Protein AF-A0A1W4XLC3-F1 (afdb_monomer_lite)

Structure (mmCIF, N/CA/C/O backbone):
data_AF-A0A1W4XLC3-F1
#
_entry.id   AF-A0A1W4XLC3-F1
#
loop_
_atom_site.group_PDB
_atom_site.id
_atom_site.type_symbol
_atom_site.label_atom_id
_atom_site.label_alt_id
_atom_site.label_comp_id
_atom_site.label_asym_id
_atom_site.label_entity_id
_atom_site.label_seq_id
_atom_site.pdbx_PDB_ins_code
_atom_site.Cartn_x
_atom_site.Cartn_y
_atom_site.Cartn_z
_atom_site.oc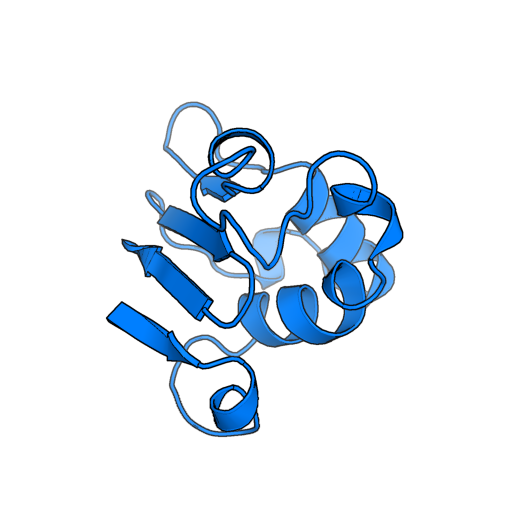cupancy
_atom_site.B_iso_or_equiv
_atom_site.auth_seq_id
_atom_site.auth_comp_id
_atom_site.auth_asym_id
_atom_site.auth_atom_id
_atom_site.pdbx_PDB_model_num
ATOM 1 N N . MET A 1 1 ? 1.051 -14.016 0.341 1.00 62.41 1 MET A N 1
ATOM 2 C CA . MET A 1 1 ? 0.376 -14.688 -0.799 1.00 62.41 1 MET A CA 1
ATOM 3 C C . MET A 1 1 ? 0.415 -13.745 -1.993 1.00 62.41 1 MET A C 1
ATOM 5 O O . MET A 1 1 ? 0.328 -12.543 -1.776 1.00 62.41 1 MET A O 1
ATOM 9 N N . VAL A 1 2 ? 0.613 -14.264 -3.207 1.00 67.19 2 VAL A N 1
ATOM 10 C CA . VAL A 1 2 ? 0.644 -13.482 -4.456 1.00 67.19 2 VAL A CA 1
ATOM 11 C C . VAL A 1 2 ? -0.678 -13.683 -5.183 1.00 67.19 2 VAL A C 1
ATOM 13 O O . VAL A 1 2 ? -1.099 -14.824 -5.369 1.00 67.19 2 VAL A O 1
ATOM 16 N N . VAL A 1 3 ? -1.324 -12.597 -5.597 1.00 59.31 3 VAL A N 1
ATOM 17 C CA . VAL A 1 3 ? -2.607 -12.627 -6.297 1.00 59.31 3 VAL A CA 1
ATOM 18 C C . VAL A 1 3 ? -2.528 -11.753 -7.544 1.00 59.31 3 VAL A C 1
ATOM 20 O O . VAL A 1 3 ? -2.123 -10.593 -7.501 1.00 59.31 3 VAL A O 1
ATOM 23 N N . ARG A 1 4 ? -2.920 -12.314 -8.690 1.00 64.38 4 ARG A N 1
ATOM 24 C CA . ARG A 1 4 ? -3.061 -11.542 -9.929 1.00 64.38 4 ARG A CA 1
ATOM 25 C C . ARG A 1 4 ? -4.315 -10.685 -9.859 1.00 64.38 4 ARG A C 1
ATOM 27 O O . ARG A 1 4 ? -5.370 -11.184 -9.474 1.00 64.38 4 ARG A O 1
ATOM 34 N N . TRP A 1 5 ? -4.232 -9.450 -10.349 1.00 61.44 5 TRP A N 1
ATOM 35 C CA . TRP A 1 5 ? -5.374 -8.528 -10.400 1.00 61.44 5 TRP A CA 1
ATOM 36 C C . TRP A 1 5 ? -6.619 -9.125 -11.065 1.00 61.44 5 TRP A C 1
ATOM 38 O O . TRP A 1 5 ? -7.730 -8.916 -10.594 1.00 61.44 5 TRP A O 1
ATOM 48 N N . SER A 1 6 ? -6.433 -9.934 -12.110 1.00 53.09 6 SER A N 1
ATOM 49 C CA . SER A 1 6 ? -7.522 -10.597 -12.838 1.00 53.09 6 SER A CA 1
ATOM 50 C C . SER A 1 6 ? -8.273 -11.664 -12.031 1.00 53.09 6 SER A C 1
ATOM 52 O O . SER A 1 6 ? -9.304 -12.145 -12.486 1.00 53.09 6 SER A O 1
ATOM 54 N N . VAL A 1 7 ? -7.737 -12.085 -10.883 1.00 47.12 7 VAL A N 1
ATOM 55 C CA . VAL A 1 7 ? -8.278 -13.159 -10.029 1.00 47.12 7 VAL A CA 1
ATOM 56 C C . VAL A 1 7 ? -8.829 -12.592 -8.713 1.00 47.12 7 VAL A C 1
ATOM 58 O O . VAL A 1 7 ? -9.476 -13.301 -7.957 1.00 47.12 7 VAL A O 1
ATOM 61 N N . LEU A 1 8 ? -8.637 -11.293 -8.453 1.00 50.50 8 LEU A N 1
ATOM 62 C CA . LEU A 1 8 ? -9.110 -10.614 -7.238 1.00 50.50 8 LEU A CA 1
ATOM 63 C C . LEU A 1 8 ? -10.631 -10.393 -7.197 1.00 50.50 8 LEU A C 1
ATOM 65 O O . LEU A 1 8 ? -11.156 -9.890 -6.206 1.00 50.50 8 LEU A O 1
ATOM 69 N N . CYS A 1 9 ? -11.356 -10.775 -8.247 1.00 41.97 9 CYS A N 1
ATOM 70 C CA . CYS A 1 9 ? -12.806 -10.718 -8.249 1.00 41.97 9 CYS A CA 1
ATOM 71 C C . CYS A 1 9 ? -13.363 -11.997 -7.595 1.00 41.97 9 CYS A C 1
ATOM 73 O O . CYS A 1 9 ? -13.440 -13.041 -8.234 1.00 41.97 9 CYS A O 1
ATOM 75 N N . CYS A 1 10 ? -13.803 -11.878 -6.338 1.00 41.00 10 CYS A N 1
ATOM 76 C CA . CYS A 1 10 ? -14.896 -12.658 -5.731 1.00 41.00 10 CYS A CA 1
ATOM 77 C C . CYS A 1 10 ? -14.583 -13.811 -4.749 1.00 41.00 10 CYS A C 1
ATOM 79 O O . CYS A 1 10 ? -15.497 -14.211 -4.033 1.00 41.00 10 CYS A O 1
ATOM 81 N N . SER A 1 11 ? -13.358 -14.308 -4.578 1.00 41.44 11 SER A N 1
ATOM 82 C CA . SER A 1 11 ? -13.136 -15.384 -3.591 1.00 41.44 11 SER A CA 1
ATOM 83 C C . SER A 1 11 ? -11.764 -15.304 -2.942 1.00 41.44 11 SER A C 1
ATOM 85 O O . SER A 1 11 ? -10.786 -15.694 -3.565 1.00 41.44 11 SER A O 1
ATOM 87 N N . ASP A 1 12 ? -11.692 -14.739 -1.731 1.00 40.31 12 ASP A N 1
ATOM 88 C CA . ASP A 1 12 ? -11.013 -15.331 -0.562 1.00 40.31 12 ASP A CA 1
ATOM 89 C C . ASP A 1 12 ? -10.700 -14.269 0.522 1.00 40.31 12 ASP A C 1
ATOM 91 O O . ASP A 1 12 ? -9.894 -13.358 0.355 1.00 40.31 12 ASP A O 1
ATOM 95 N N . LEU A 1 13 ? -11.388 -14.415 1.661 1.00 43.50 13 LEU A N 1
ATOM 96 C CA . LEU A 1 13 ? -11.074 -13.984 3.038 1.00 43.50 13 LEU A CA 1
ATOM 97 C C . LEU A 1 13 ? -10.642 -12.544 3.412 1.00 43.50 13 LEU A C 1
ATOM 99 O O . LEU A 1 13 ? -10.509 -12.293 4.608 1.00 43.50 13 LEU A O 1
ATOM 103 N N . VAL A 1 14 ? -10.500 -11.570 2.507 1.00 47.12 14 VAL A N 1
ATOM 104 C CA . VAL A 1 14 ? -10.018 -10.209 2.872 1.00 47.12 14 VAL A CA 1
ATOM 105 C C . VAL A 1 14 ? -10.934 -9.088 2.345 1.00 47.12 14 VAL A C 1
ATOM 107 O O . VAL A 1 14 ? -10.505 -8.111 1.730 1.00 47.12 14 VAL A O 1
ATOM 110 N N . ASN A 1 15 ? -12.237 -9.255 2.571 1.00 48.84 15 ASN A N 1
ATOM 111 C CA . ASN A 1 15 ? -13.320 -8.603 1.824 1.00 48.84 15 ASN A CA 1
ATOM 112 C C . ASN A 1 15 ? -13.432 -7.063 1.891 1.00 48.84 15 ASN A C 1
ATOM 114 O O . ASN A 1 15 ? -14.224 -6.520 1.132 1.00 48.84 15 ASN A O 1
ATOM 118 N N . ASN A 1 16 ? -12.640 -6.341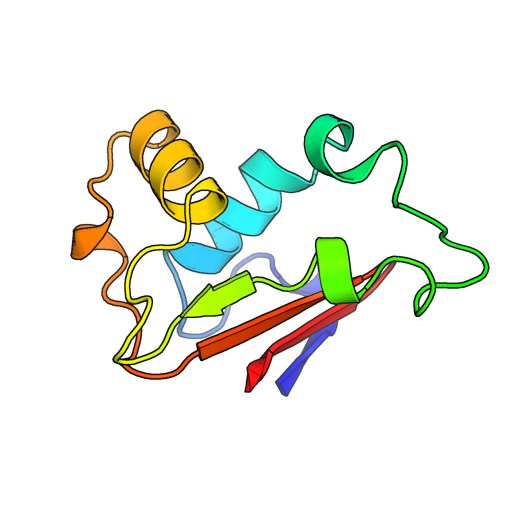 2.693 1.00 53.28 16 ASN A N 1
ATOM 119 C CA . ASN A 1 16 ? -12.689 -4.868 2.709 1.00 53.28 16 ASN A CA 1
ATOM 120 C C . ASN A 1 16 ? -11.475 -4.203 2.044 1.00 53.28 16 ASN A C 1
ATOM 122 O O . ASN A 1 16 ? -11.645 -3.247 1.293 1.00 53.28 16 ASN A O 1
ATOM 126 N N . ILE A 1 17 ? -10.251 -4.712 2.235 1.00 59.28 17 ILE A N 1
ATOM 127 C CA . ILE A 1 17 ? -9.066 -4.023 1.701 1.00 59.28 17 ILE A CA 1
ATOM 128 C C . ILE A 1 17 ? -8.901 -4.200 0.191 1.00 59.28 17 ILE A C 1
ATOM 130 O O . ILE A 1 17 ? -8.470 -3.271 -0.477 1.00 59.28 17 ILE A O 1
ATOM 134 N N . PHE A 1 18 ? -9.265 -5.354 -0.379 1.00 57.00 18 PHE A N 1
ATOM 135 C CA . PHE A 1 18 ? -9.072 -5.586 -1.816 1.00 57.00 18 PHE A CA 1
ATOM 136 C C . PHE A 1 18 ? -10.136 -4.919 -2.680 1.00 57.00 18 PHE A C 1
ATOM 138 O O . PHE A 1 18 ? -9.807 -4.482 -3.776 1.00 57.00 18 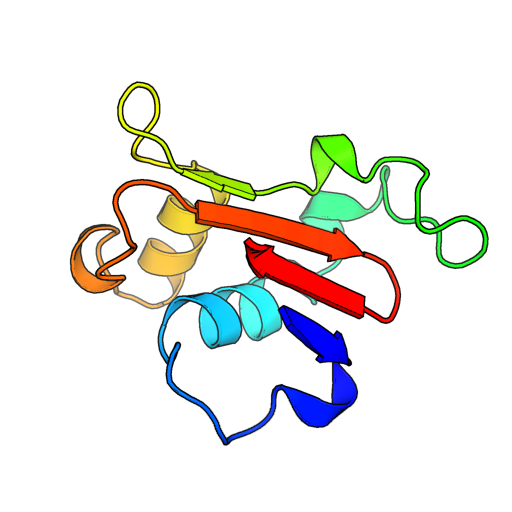PHE A O 1
ATOM 145 N N . VAL A 1 19 ? -11.367 -4.764 -2.182 1.00 52.78 19 VAL A N 1
ATOM 146 C CA . VAL A 1 19 ? -12.396 -3.938 -2.841 1.00 52.78 19 VAL A CA 1
ATOM 147 C C . VAL A 1 19 ? -11.933 -2.484 -2.880 1.00 52.78 19 VAL A C 1
ATOM 149 O O . VAL A 1 19 ? -11.957 -1.851 -3.932 1.00 52.78 19 VAL A O 1
ATOM 152 N N . ILE A 1 20 ? -11.390 -1.998 -1.761 1.00 58.25 20 ILE A N 1
ATOM 153 C CA . ILE A 1 20 ? -10.783 -0.672 -1.657 1.00 58.25 20 ILE A CA 1
ATOM 154 C C . ILE A 1 20 ? -9.582 -0.528 -2.602 1.00 58.25 20 ILE A C 1
ATOM 156 O O . ILE A 1 20 ? -9.481 0.456 -3.329 1.00 58.25 20 ILE A O 1
ATOM 160 N N . LEU A 1 21 ? -8.683 -1.513 -2.648 1.00 63.25 21 LEU A N 1
ATOM 161 C CA . LEU A 1 21 ? -7.519 -1.484 -3.536 1.00 63.25 21 LEU A CA 1
ATOM 162 C C . LEU A 1 21 ? -7.921 -1.533 -5.013 1.00 63.25 21 LEU A C 1
ATOM 164 O O . LEU A 1 21 ? -7.334 -0.837 -5.837 1.00 63.25 21 LEU A O 1
ATOM 168 N N . PHE A 1 22 ? -8.934 -2.322 -5.361 1.00 59.72 22 PHE A N 1
ATOM 169 C CA . PHE A 1 22 ? -9.370 -2.484 -6.741 1.00 59.72 22 PHE A CA 1
ATOM 170 C C . PHE A 1 22 ? -10.178 -1.280 -7.234 1.00 59.72 22 PHE A C 1
ATOM 172 O O . PHE A 1 22 ? -9.868 -0.741 -8.285 1.00 59.72 22 PHE A O 1
ATOM 179 N N . GLU A 1 23 ? -11.162 -0.778 -6.491 1.00 52.28 23 GLU A N 1
ATOM 180 C CA . GLU A 1 23 ? -11.958 0.360 -6.975 1.00 52.28 23 GLU A CA 1
ATOM 181 C C . GLU A 1 23 ? -11.231 1.702 -6.834 1.00 52.28 23 GLU A C 1
ATOM 183 O O . GLU A 1 23 ? -11.386 2.583 -7.680 1.00 52.28 23 GLU A O 1
ATOM 188 N N . TYR A 1 24 ? -10.396 1.867 -5.804 1.00 59.34 24 TYR A N 1
ATOM 189 C CA . TYR A 1 24 ? -9.755 3.150 -5.519 1.00 59.34 24 TYR A CA 1
ATOM 190 C C . TYR A 1 24 ? -8.383 3.307 -6.182 1.00 59.34 24 TYR A C 1
ATOM 192 O O . TYR A 1 24 ? -8.060 4.397 -6.652 1.00 59.34 24 TYR A O 1
ATOM 200 N N . PHE A 1 25 ? -7.571 2.243 -6.250 1.00 58.56 25 PHE A N 1
ATOM 201 C CA . PHE A 1 25 ? -6.204 2.329 -6.787 1.00 58.56 25 PHE A CA 1
ATOM 202 C C . PHE A 1 25 ? -6.085 1.906 -8.258 1.00 58.56 25 PHE A C 1
ATOM 204 O O . PHE A 1 25 ? -5.078 2.228 -8.886 1.00 58.56 25 PHE A O 1
ATOM 211 N N . GLN A 1 26 ? -7.107 1.273 -8.853 1.00 53.12 26 GLN A N 1
ATOM 212 C CA . GLN A 1 26 ? -7.200 1.165 -10.323 1.00 53.12 26 GLN A CA 1
ATOM 213 C C . GLN A 1 26 ? -7.493 2.529 -10.973 1.00 53.12 26 GLN A C 1
ATOM 215 O O . GLN A 1 26 ? -7.276 2.715 -12.169 1.00 53.12 26 GLN A O 1
ATOM 220 N N . GLY A 1 27 ? -7.916 3.525 -10.187 1.00 52.62 27 GLY A N 1
ATOM 221 C CA . GLY A 1 27 ? -7.773 4.928 -10.551 1.00 52.62 27 GLY A CA 1
ATOM 222 C C . GLY A 1 27 ? -6.302 5.320 -10.451 1.00 52.62 27 GLY A C 1
ATOM 223 O O . GLY A 1 27 ? -5.887 5.869 -9.438 1.00 52.62 27 GLY A O 1
ATOM 224 N N . PHE A 1 28 ? -5.519 5.021 -11.490 1.00 57.94 28 PHE A N 1
ATOM 225 C CA . PHE A 1 28 ? -4.056 5.169 -11.601 1.00 57.94 28 PHE A CA 1
ATOM 226 C C . PHE A 1 28 ? -3.436 6.497 -11.118 1.00 57.94 28 PHE A C 1
ATOM 228 O O . PHE A 1 28 ? -2.216 6.601 -11.069 1.00 57.94 28 PHE A O 1
ATOM 235 N N . THR A 1 29 ? -4.218 7.509 -10.745 1.00 62.81 29 THR A N 1
ATOM 236 C CA . THR A 1 29 ? -3.751 8.852 -10.383 1.00 62.81 29 THR A CA 1
ATOM 237 C C . THR A 1 29 ? -2.839 8.872 -9.156 1.00 62.81 29 THR A C 1
ATOM 239 O O . THR A 1 29 ? -1.868 9.628 -9.142 1.00 62.81 29 THR A O 1
ATOM 242 N N . LEU A 1 30 ? -3.077 8.027 -8.141 1.00 70.25 30 LEU A N 1
ATOM 243 C CA . LEU A 1 30 ? -2.222 8.000 -6.943 1.00 70.25 30 LEU A CA 1
ATOM 244 C C . LEU A 1 30 ? -0.811 7.486 -7.263 1.00 70.25 30 LEU A C 1
ATOM 246 O O . LEU A 1 30 ? 0.180 7.972 -6.719 1.00 70.25 30 LEU A O 1
ATOM 250 N N . PHE A 1 31 ? -0.714 6.513 -8.169 1.00 80.06 31 PHE A N 1
ATOM 251 C CA . PHE A 1 31 ? 0.546 5.869 -8.529 1.00 80.06 31 PHE A CA 1
ATOM 252 C C . PHE A 1 31 ? 1.083 6.296 -9.888 1.00 80.06 31 PHE A C 1
ATOM 254 O O . PHE A 1 31 ? 2.107 5.770 -10.296 1.00 80.06 31 PHE A O 1
ATOM 261 N N . GLU A 1 32 ? 0.471 7.263 -10.569 1.00 79.81 32 GLU A N 1
ATOM 262 C CA . GLU A 1 32 ? 0.748 7.589 -11.975 1.00 79.81 32 GLU A CA 1
ATOM 263 C C . GLU A 1 32 ? 2.242 7.825 -12.247 1.00 79.81 32 GLU A C 1
ATOM 265 O O . GLU A 1 32 ? 2.818 7.273 -13.179 1.00 79.81 32 GLU A O 1
ATOM 270 N N . LYS A 1 33 ? 2.914 8.574 -11.363 1.00 88.62 33 LYS A N 1
ATOM 271 C CA . LYS A 1 33 ? 4.359 8.869 -11.462 1.00 88.62 33 LYS A CA 1
ATOM 272 C C . LYS A 1 33 ? 5.267 7.745 -10.960 1.00 88.62 33 LYS A C 1
ATOM 274 O O . LYS A 1 33 ? 6.486 7.816 -11.108 1.00 88.62 33 LYS A O 1
ATOM 279 N N . HIS A 1 34 ? 4.678 6.736 -10.337 1.00 90.62 34 HIS A N 1
ATOM 280 C CA . HIS A 1 34 ? 5.346 5.600 -9.726 1.00 90.62 34 HIS A CA 1
ATOM 281 C C . HIS A 1 34 ? 4.822 4.274 -10.282 1.00 90.62 34 HIS A C 1
ATOM 283 O O . HIS A 1 34 ? 4.963 3.268 -9.603 1.00 90.62 34 HIS A O 1
ATOM 289 N N . TRP A 1 35 ? 4.231 4.235 -11.479 1.00 90.06 35 TRP A N 1
ATOM 290 C CA . TRP A 1 35 ? 3.698 3.017 -12.092 1.00 90.06 35 TRP A CA 1
ATOM 291 C C . TRP A 1 35 ? 4.476 2.687 -13.364 1.00 90.06 35 TRP A C 1
ATOM 293 O O . TRP A 1 35 ? 4.414 3.422 -14.345 1.00 90.06 35 TRP A O 1
ATOM 303 N N . PHE A 1 36 ? 5.234 1.588 -13.341 1.00 91.75 36 PHE A N 1
ATOM 304 C CA . PHE A 1 36 ? 6.138 1.206 -14.431 1.00 91.75 36 PHE A 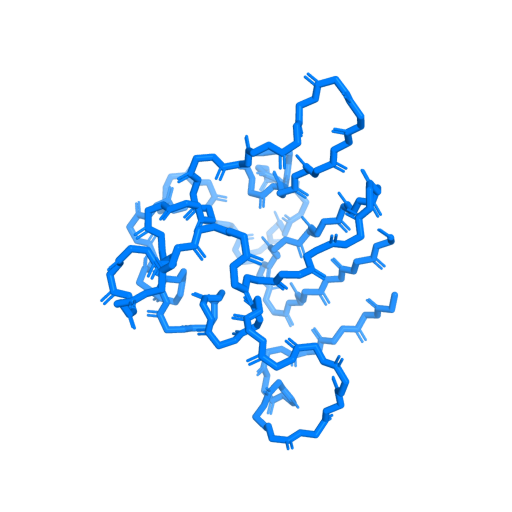CA 1
ATOM 305 C C . PHE A 1 36 ? 5.905 -0.264 -14.814 1.00 91.75 36 PHE A C 1
ATOM 307 O O . PHE A 1 36 ? 6.546 -1.141 -14.229 1.00 91.75 36 PHE A O 1
ATOM 314 N N . PRO A 1 37 ? 4.985 -0.566 -15.751 1.00 90.44 37 PRO A N 1
ATOM 315 C CA . PRO A 1 37 ? 4.663 -1.939 -16.150 1.00 90.44 37 PRO A CA 1
ATOM 316 C C . PRO A 1 37 ? 5.869 -2.763 -16.614 1.00 90.44 37 PRO A C 1
ATOM 318 O O . PRO A 1 37 ? 5.941 -3.958 -16.343 1.00 90.44 37 PRO A O 1
ATOM 321 N N . GLU A 1 38 ? 6.837 -2.123 -17.265 1.00 95.06 38 GLU A N 1
ATOM 322 C CA . GLU A 1 38 ? 8.050 -2.756 -17.791 1.00 95.06 38 GLU A CA 1
ATOM 323 C C . GLU A 1 38 ? 9.087 -3.040 -16.696 1.00 95.06 38 GLU A C 1
ATOM 325 O O . GLU A 1 38 ? 9.974 -3.872 -16.881 1.00 95.06 38 GLU A O 1
ATOM 330 N N . LEU A 1 39 ? 8.990 -2.355 -15.550 1.00 94.62 39 LEU A N 1
ATOM 331 C CA . LEU A 1 39 ? 9.884 -2.535 -14.409 1.00 94.62 39 LEU A CA 1
ATOM 332 C C . LEU A 1 39 ? 9.096 -2.454 -13.087 1.00 94.62 39 LEU A C 1
ATOM 334 O O . LEU A 1 39 ? 9.232 -1.463 -12.363 1.00 94.62 39 LEU A O 1
ATOM 338 N N . PRO A 1 40 ? 8.303 -3.490 -12.738 1.00 91.62 40 PRO A N 1
ATOM 339 C CA . PRO A 1 40 ? 7.369 -3.449 -11.609 1.00 91.62 40 PRO A CA 1
ATOM 340 C C . PRO A 1 40 ? 8.016 -3.067 -10.274 1.00 91.62 40 PRO A C 1
ATOM 342 O O . PRO A 1 40 ? 7.445 -2.298 -9.511 1.00 91.62 40 PRO A O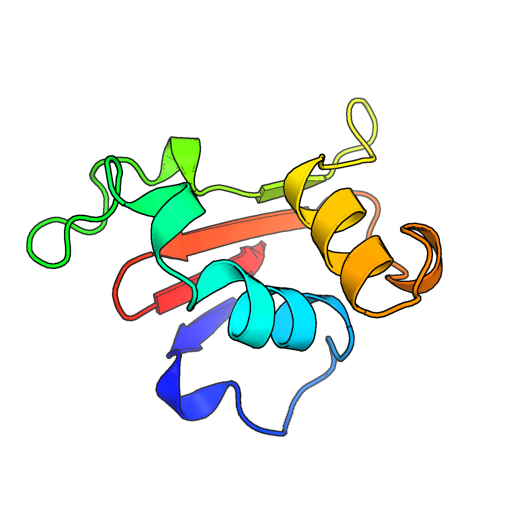 1
ATOM 345 N N . ALA A 1 41 ? 9.251 -3.505 -10.018 1.00 91.94 41 ALA A N 1
ATOM 346 C CA . ALA A 1 41 ? 9.984 -3.169 -8.795 1.00 91.94 41 ALA A CA 1
ATOM 347 C C . ALA A 1 41 ? 10.259 -1.657 -8.630 1.00 91.94 41 ALA A C 1
ATOM 349 O O . ALA A 1 41 ? 10.382 -1.138 -7.516 1.00 91.94 41 ALA A O 1
ATOM 350 N N . ARG A 1 42 ? 10.341 -0.896 -9.730 1.00 94.62 42 ARG A N 1
ATOM 351 C CA . ARG A 1 42 ? 10.569 0.551 -9.665 1.00 94.62 42 ARG A CA 1
ATOM 352 C C . ARG A 1 42 ? 9.364 1.218 -9.010 1.00 94.62 42 ARG A C 1
ATOM 354 O O . ARG A 1 42 ? 8.238 1.068 -9.468 1.00 94.62 42 ARG A O 1
ATOM 361 N N . GLY A 1 43 ? 9.599 1.972 -7.937 1.00 92.44 43 GLY A N 1
ATOM 362 C CA . GLY A 1 43 ? 8.535 2.655 -7.196 1.00 92.44 43 GLY A CA 1
ATOM 363 C C . GLY A 1 43 ? 7.727 1.759 -6.249 1.00 92.44 43 GLY A C 1
ATOM 364 O O . GLY A 1 43 ? 6.824 2.271 -5.598 1.00 92.44 43 GLY A O 1
ATOM 365 N N . GLN A 1 44 ? 8.060 0.468 -6.100 1.00 91.50 44 GLN A N 1
ATOM 366 C CA . GLN A 1 44 ? 7.296 -0.453 -5.241 1.00 91.50 44 GLN A CA 1
ATOM 367 C C . GLN A 1 44 ? 7.203 0.013 -3.781 1.00 91.50 44 GLN A C 1
ATOM 369 O O . GLN A 1 44 ? 6.187 -0.190 -3.133 1.00 91.50 44 GLN A O 1
ATOM 374 N N . GLY A 1 45 ? 8.243 0.677 -3.260 1.00 92.12 45 GLY A N 1
ATOM 375 C CA . GLY A 1 45 ? 8.236 1.210 -1.895 1.00 92.12 45 GLY A CA 1
ATOM 376 C C . GLY A 1 45 ? 7.226 2.343 -1.701 1.00 92.12 45 GLY A C 1
ATOM 377 O O . GLY A 1 45 ? 6.640 2.444 -0.634 1.00 92.12 45 GLY A O 1
ATOM 378 N N . TYR A 1 46 ? 6.982 3.148 -2.741 1.00 90.12 46 TYR A N 1
ATOM 379 C CA . TYR A 1 46 ? 5.965 4.205 -2.725 1.00 90.12 46 TYR A CA 1
ATOM 380 C C . TYR A 1 46 ? 4.546 3.628 -2.765 1.00 90.12 46 TYR A C 1
ATOM 382 O O . TYR A 1 46 ? 3.633 4.175 -2.161 1.00 90.12 46 TYR A O 1
ATOM 390 N N . ARG A 1 47 ? 4.367 2.513 -3.481 1.00 88.94 47 ARG A N 1
ATOM 391 C CA . ARG A 1 47 ? 3.077 1.820 -3.611 1.00 88.94 47 ARG A CA 1
ATOM 392 C C . ARG A 1 47 ? 2.807 0.825 -2.480 1.00 88.94 47 ARG A C 1
ATOM 394 O O . ARG A 1 47 ? 1.721 0.258 -2.412 1.00 88.94 47 ARG A O 1
ATOM 401 N N . CYS A 1 48 ? 3.803 0.576 -1.632 1.00 89.75 48 CYS A N 1
ATOM 402 C CA . CYS A 1 48 ? 3.705 -0.343 -0.513 1.00 89.75 48 CYS A CA 1
ATOM 403 C C . CYS A 1 48 ? 2.806 0.256 0.566 1.00 89.75 48 CYS A C 1
ATOM 405 O O . CYS A 1 48 ? 3.082 1.336 1.080 1.00 89.75 48 CYS A O 1
ATOM 407 N N . ILE A 1 49 ? 1.791 -0.498 0.964 1.00 87.19 49 ILE A N 1
ATOM 408 C CA . ILE A 1 49 ? 0.923 -0.164 2.088 1.00 87.19 49 ILE A CA 1
ATOM 409 C C . ILE A 1 49 ? 1.423 -0.944 3.293 1.00 87.19 49 ILE A C 1
ATOM 411 O O . ILE A 1 49 ? 1.615 -2.163 3.217 1.00 87.19 49 ILE A O 1
ATOM 415 N N . ARG A 1 50 ? 1.667 -0.249 4.404 1.00 90.06 50 ARG A N 1
ATOM 416 C CA . ARG A 1 50 ? 2.209 -0.865 5.617 1.00 90.06 50 ARG A CA 1
ATOM 417 C C . ARG A 1 50 ? 1.414 -0.441 6.839 1.00 90.06 50 ARG A C 1
ATOM 419 O O . ARG A 1 50 ? 1.424 0.725 7.211 1.00 90.06 50 ARG A O 1
ATOM 426 N N . VAL A 1 51 ? 0.836 -1.428 7.508 1.00 89.94 51 VAL A N 1
ATOM 427 C CA . VAL A 1 51 ? 0.221 -1.292 8.829 1.00 89.94 51 VAL A CA 1
ATOM 428 C C . VAL A 1 51 ? 1.111 -2.011 9.832 1.00 89.94 51 VAL A C 1
ATOM 430 O O . VAL A 1 51 ? 1.546 -3.135 9.583 1.00 89.94 51 VAL A O 1
ATOM 433 N N . ASN A 1 52 ? 1.438 -1.340 10.931 1.00 91.31 52 ASN A N 1
ATOM 434 C CA . ASN A 1 52 ? 2.192 -1.921 12.040 1.00 91.31 52 ASN A CA 1
ATOM 435 C C . ASN A 1 52 ? 1.798 -1.259 13.366 1.00 91.31 52 ASN A C 1
ATOM 437 O O . ASN A 1 52 ? 1.108 -0.239 13.376 1.00 91.31 52 ASN A O 1
ATOM 441 N N . GLY A 1 53 ? 2.287 -1.782 14.491 1.00 88.31 53 GLY A N 1
ATOM 442 C CA . GLY A 1 53 ? 1.958 -1.238 15.817 1.00 88.31 53 GLY A CA 1
ATOM 443 C C . GLY A 1 53 ? 2.346 0.234 16.055 1.00 88.31 53 GLY A C 1
ATOM 444 O O . GLY A 1 53 ? 1.731 0.892 16.890 1.00 88.31 53 GLY A O 1
ATOM 445 N N . LEU A 1 54 ? 3.339 0.772 15.334 1.00 89.56 54 LEU A N 1
ATOM 446 C CA . LEU A 1 54 ? 3.758 2.183 15.429 1.00 89.56 54 LEU A CA 1
ATOM 447 C C . LEU A 1 54 ? 2.991 3.088 14.458 1.00 89.56 54 LEU A C 1
ATOM 449 O O . LEU A 1 54 ? 2.815 4.277 14.712 1.00 89.56 54 LEU A O 1
ATOM 453 N N . THR A 1 55 ? 2.562 2.536 13.327 1.00 86.56 55 THR A N 1
ATOM 454 C CA . THR A 1 55 ? 1.810 3.229 12.279 1.00 86.56 55 THR A CA 1
ATOM 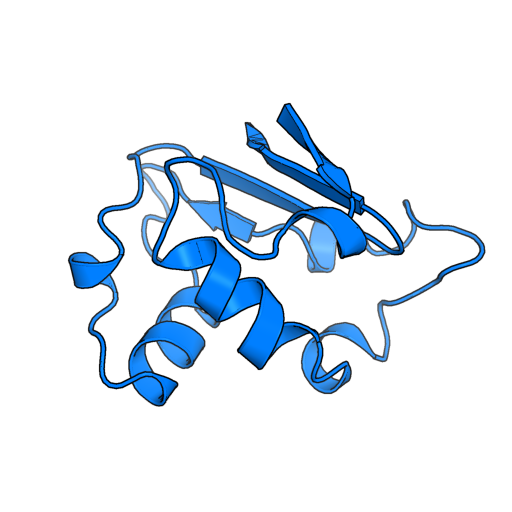455 C C . THR A 1 55 ? 0.608 2.364 11.899 1.00 86.56 55 THR A C 1
ATOM 457 O O . THR A 1 55 ? 0.654 1.636 10.905 1.00 86.56 55 THR A O 1
ATOM 460 N N . PRO A 1 56 ? -0.457 2.384 12.723 1.00 86.00 56 PRO A N 1
ATOM 461 C CA . PRO A 1 56 ? -1.604 1.499 12.544 1.00 86.00 56 PRO A CA 1
ATOM 462 C C . PRO A 1 56 ? -2.575 1.986 11.462 1.00 86.00 56 PRO A C 1
ATOM 464 O O . PRO A 1 56 ? -3.445 1.224 11.046 1.00 86.00 56 PRO A O 1
ATOM 467 N N . VAL A 1 57 ? -2.437 3.238 11.010 1.00 89.00 57 VAL A N 1
ATOM 468 C CA . VAL A 1 57 ? -3.297 3.864 9.999 1.00 89.00 57 VAL A CA 1
ATOM 469 C C . VAL A 1 57 ? -2.464 4.272 8.791 1.00 89.00 57 VAL A C 1
ATOM 471 O O . VAL A 1 57 ? -1.596 5.138 8.894 1.00 89.00 57 VAL A O 1
ATOM 474 N N . ASP A 1 58 ? -2.751 3.658 7.645 1.00 87.44 58 ASP A N 1
ATOM 475 C CA . ASP A 1 58 ? -2.268 4.127 6.347 1.00 87.44 58 ASP A CA 1
ATOM 476 C C . ASP A 1 58 ? -3.258 5.151 5.770 1.00 87.44 58 ASP A C 1
ATOM 478 O O . ASP A 1 58 ? -4.454 4.873 5.653 1.00 87.44 58 ASP A O 1
ATOM 482 N N . GLN A 1 59 ? -2.772 6.340 5.400 1.00 85.19 59 GLN A N 1
ATOM 483 C CA . GLN A 1 59 ? -3.626 7.424 4.895 1.00 85.19 59 GLN A CA 1
ATOM 484 C C . GLN A 1 59 ? -4.378 7.047 3.615 1.00 85.19 59 GLN A C 1
ATOM 486 O O . GLN A 1 59 ? -5.509 7.489 3.413 1.00 85.19 59 GLN A O 1
ATOM 491 N N . SER A 1 60 ? -3.772 6.243 2.741 1.00 79.31 60 SER A N 1
ATOM 492 C CA . SER A 1 60 ? -4.400 5.847 1.480 1.00 79.31 60 SER A CA 1
ATOM 493 C C . SER A 1 60 ? -5.573 4.909 1.749 1.00 79.31 60 SER A C 1
ATOM 495 O O . SER A 1 60 ? -6.632 5.052 1.140 1.00 79.31 60 SER A O 1
ATOM 497 N N . LEU A 1 61 ? -5.416 3.994 2.711 1.00 81.31 61 LEU A N 1
ATOM 498 C CA . LEU A 1 61 ? -6.495 3.120 3.173 1.00 81.31 61 LEU A CA 1
ATOM 499 C C . LEU A 1 61 ? -7.604 3.885 3.902 1.00 81.31 61 LEU A C 1
ATOM 501 O O . LEU A 1 61 ? -8.776 3.597 3.676 1.00 81.31 61 LEU A O 1
ATOM 505 N N . GLU A 1 62 ? -7.268 4.869 4.738 1.00 85.75 62 GLU A N 1
ATOM 506 C CA . GLU A 1 62 ? -8.257 5.705 5.433 1.00 85.75 62 GLU A CA 1
ATOM 507 C C . GLU A 1 62 ? -9.114 6.513 4.456 1.00 85.75 62 GLU A C 1
ATOM 509 O O . GLU A 1 62 ? -10.344 6.490 4.534 1.00 85.75 62 GLU A O 1
ATOM 514 N N . GLN A 1 63 ? -8.481 7.178 3.487 1.00 80.56 63 GLN A N 1
ATOM 515 C CA . GLN A 1 63 ? -9.199 7.918 2.450 1.00 80.56 63 GLN A CA 1
ATOM 516 C C . GLN A 1 63 ? -10.114 7.007 1.637 1.00 80.56 63 GLN A C 1
ATOM 518 O O . GLN A 1 63 ? -11.228 7.390 1.274 1.00 80.56 63 GLN A O 1
ATOM 523 N N . ALA A 1 64 ? -9.641 5.804 1.339 1.00 76.69 64 ALA A N 1
ATOM 524 C CA . ALA A 1 64 ? -10.377 4.888 0.503 1.00 76.69 64 ALA A CA 1
ATOM 525 C C . ALA A 1 64 ? -11.537 4.215 1.257 1.00 76.69 64 ALA A C 1
ATOM 527 O O . ALA A 1 64 ? -12.636 4.146 0.712 1.00 76.69 64 ALA A O 1
ATOM 528 N N . ALA A 1 65 ? -11.364 3.882 2.541 1.00 77.75 65 ALA A N 1
ATOM 529 C CA . ALA A 1 65 ? -12.464 3.500 3.428 1.00 77.75 65 ALA A CA 1
ATOM 530 C C . ALA A 1 65 ? -13.531 4.604 3.494 1.00 77.75 65 ALA A C 1
ATOM 532 O O . ALA A 1 65 ? -14.709 4.341 3.252 1.00 77.75 65 ALA A O 1
ATOM 533 N N . SER A 1 66 ? -13.106 5.855 3.710 1.00 82.19 66 SER A N 1
ATOM 534 C CA . SER A 1 66 ? -13.998 7.014 3.790 1.00 82.19 66 SER A CA 1
ATOM 535 C C . SER A 1 66 ? -14.841 7.199 2.523 1.00 82.19 66 SER A C 1
ATOM 537 O O . SER A 1 66 ? -16.054 7.399 2.618 1.00 82.19 66 SER A O 1
ATOM 539 N N . LYS A 1 67 ? -14.249 7.064 1.325 1.00 76.19 67 LYS A N 1
ATOM 540 C CA . LYS A 1 67 ? -15.009 7.149 0.061 1.00 76.19 67 LYS A CA 1
ATOM 541 C C . LYS A 1 67 ? -15.992 5.997 -0.141 1.00 76.19 67 LYS A C 1
ATOM 543 O O . LYS A 1 67 ? -16.996 6.192 -0.820 1.00 76.19 67 LYS A O 1
ATOM 548 N N . CYS A 1 68 ? -15.736 4.837 0.456 1.00 71.94 68 CYS A N 1
ATOM 549 C CA . CYS A 1 68 ? -16.667 3.710 0.475 1.00 71.94 68 CYS A CA 1
ATOM 550 C C . CYS A 1 68 ? -17.731 3.825 1.587 1.00 71.94 68 CYS A C 1
ATOM 552 O O . CYS A 1 68 ? -18.535 2.911 1.748 1.00 71.94 68 CYS A O 1
ATOM 554 N N . GLY A 1 69 ? -17.753 4.921 2.358 1.00 77.19 69 GLY A N 1
ATOM 555 C CA . GLY A 1 69 ? -18.675 5.099 3.484 1.00 77.19 69 GLY A CA 1
ATOM 556 C C . GLY A 1 69 ? -18.316 4.267 4.720 1.00 77.19 69 GLY A C 1
ATOM 557 O O . GLY A 1 69 ? -19.169 4.058 5.579 1.00 77.19 69 GLY A O 1
ATOM 558 N N . LEU A 1 70 ? -17.071 3.793 4.806 1.00 79.56 70 LEU A N 1
ATOM 559 C CA . LEU A 1 70 ? -16.533 3.008 5.913 1.00 79.56 70 LEU A CA 1
ATOM 560 C C . LEU A 1 70 ? -15.591 3.862 6.771 1.00 79.56 70 LEU A C 1
ATOM 562 O O . LEU A 1 70 ? -14.925 4.777 6.282 1.00 79.56 70 LEU A O 1
ATOM 566 N N . SER A 1 71 ? -15.486 3.534 8.054 1.00 85.69 71 SER A N 1
ATOM 567 C CA . SER A 1 71 ? -14.375 3.986 8.890 1.00 85.69 71 SER A CA 1
ATOM 568 C C . SER A 1 71 ? -13.164 3.065 8.710 1.00 85.69 71 SER A C 1
ATOM 570 O O . SER A 1 71 ? -13.294 1.906 8.317 1.00 85.69 71 SER A O 1
ATOM 572 N N . TYR A 1 72 ? -11.964 3.549 9.045 1.00 85.00 72 TYR A N 1
ATOM 573 C CA . TYR A 1 72 ? -10.755 2.717 9.000 1.00 85.00 72 TYR A CA 1
ATOM 574 C C . TYR A 1 72 ? -10.871 1.460 9.882 1.00 85.00 72 TYR A C 1
ATOM 576 O O . TYR A 1 72 ? -10.380 0.391 9.528 1.00 85.00 72 TYR A O 1
ATOM 584 N N . ASN A 1 73 ? -11.564 1.564 11.019 1.00 87.12 73 ASN A N 1
ATOM 585 C CA . ASN A 1 73 ? -11.748 0.443 11.942 1.00 87.12 73 ASN A CA 1
ATOM 586 C C . ASN A 1 73 ? -12.635 -0.665 11.355 1.00 87.12 73 ASN A C 1
ATOM 588 O O . ASN A 1 73 ? -12.434 -1.835 11.679 1.00 87.12 73 ASN A O 1
ATOM 592 N N . ASP A 1 74 ? -13.548 -0.331 10.438 1.00 83.25 74 ASP A N 1
ATOM 593 C CA . ASP A 1 74 ? -14.403 -1.315 9.760 1.00 83.25 74 ASP A CA 1
ATOM 594 C C . ASP A 1 74 ? -13.596 -2.238 8.829 1.00 83.25 74 ASP A C 1
ATOM 596 O O . ASP A 1 74 ? -14.047 -3.326 8.464 1.00 83.25 74 ASP A O 1
ATOM 600 N N . LEU A 1 75 ? -12.363 -1.852 8.479 1.00 78.81 75 LEU A N 1
ATOM 601 C CA . LEU A 1 75 ? -11.452 -2.682 7.691 1.00 78.81 75 LEU A CA 1
ATOM 602 C C . LEU A 1 75 ? -10.946 -3.906 8.461 1.00 78.81 75 LEU A C 1
ATOM 604 O O . LEU A 1 75 ? -10.548 -4.880 7.826 1.00 78.81 75 LEU A O 1
ATOM 608 N N . SER A 1 76 ? -10.967 -3.866 9.802 1.00 84.00 76 SER A N 1
ATOM 609 C CA . SER A 1 76 ? -10.531 -4.966 10.679 1.00 84.00 76 SER A CA 1
ATOM 610 C C . SER A 1 76 ? -9.159 -5.546 10.294 1.00 84.00 76 SER A C 1
ATOM 612 O O . SER A 1 76 ? -8.970 -6.762 10.244 1.00 84.00 76 SER A O 1
ATOM 614 N N . LEU A 1 77 ? -8.202 -4.667 9.973 1.00 84.31 77 LEU A N 1
ATOM 615 C CA . LEU A 1 77 ? -6.868 -5.067 9.521 1.00 84.31 77 LEU A CA 1
ATOM 616 C C . LEU A 1 77 ? -6.067 -5.726 10.654 1.00 84.31 77 LEU A C 1
ATOM 618 O O . LEU A 1 77 ? -6.225 -5.353 11.820 1.00 84.31 77 LEU A O 1
ATOM 622 N N . PRO A 1 78 ? -5.173 -6.679 10.333 1.00 86.25 78 PRO A N 1
ATOM 623 C CA . PRO A 1 78 ? -4.269 -7.234 11.328 1.00 86.25 78 PRO A CA 1
ATOM 624 C C . PRO A 1 78 ? -3.286 -6.164 11.824 1.00 86.25 78 PRO A C 1
ATOM 626 O O . PRO A 1 78 ? -2.989 -5.193 11.129 1.00 86.25 78 PRO A O 1
ATOM 629 N N . THR A 1 79 ? -2.746 -6.370 13.029 1.00 88.94 79 THR A N 1
ATOM 630 C CA . THR A 1 79 ? -1.789 -5.445 13.663 1.00 88.94 79 THR A CA 1
ATOM 631 C C . THR A 1 79 ? -0.536 -5.222 12.821 1.00 88.94 79 THR A C 1
ATOM 633 O O . THR A 1 79 ? 0.035 -4.139 12.859 1.00 88.94 79 THR A O 1
ATOM 636 N N . GLU A 1 80 ? -0.126 -6.233 12.057 1.00 90.50 80 GLU A N 1
ATOM 637 C CA . GLU A 1 80 ? 0.964 -6.155 11.094 1.00 90.50 80 GLU A CA 1
ATOM 638 C C . GLU A 1 80 ? 0.436 -6.606 9.733 1.00 90.50 80 GLU A C 1
ATOM 640 O O . GLU A 1 80 ? -0.045 -7.731 9.589 1.00 90.50 80 GLU A O 1
ATOM 645 N N . LEU A 1 81 ? 0.527 -5.723 8.743 1.00 88.00 81 LEU A N 1
ATOM 646 C CA . LEU A 1 81 ? 0.186 -5.999 7.353 1.00 88.00 81 LEU A CA 1
ATOM 647 C C . LEU A 1 81 ? 1.183 -5.283 6.455 1.00 88.00 81 LEU A C 1
ATOM 649 O O . LEU A 1 81 ? 1.474 -4.099 6.637 1.00 88.00 81 LEU A O 1
ATOM 653 N N . THR A 1 82 ? 1.692 -5.970 5.443 1.00 89.94 82 THR A N 1
ATOM 654 C CA . THR A 1 82 ? 2.393 -5.306 4.341 1.00 89.94 82 THR A CA 1
ATOM 655 C C . THR A 1 82 ? 1.797 -5.762 3.023 1.00 89.94 82 THR A C 1
ATOM 657 O O . THR A 1 82 ? 1.776 -6.958 2.756 1.00 89.94 82 THR A O 1
ATOM 660 N N . VAL A 1 83 ? 1.331 -4.819 2.205 1.00 87.31 83 VAL A N 1
ATOM 661 C CA . VAL A 1 83 ? 0.789 -5.075 0.865 1.00 87.31 83 VAL A CA 1
ATOM 662 C C . VAL A 1 83 ? 1.666 -4.375 -0.163 1.00 87.31 83 VAL A C 1
ATOM 664 O O . VAL A 1 83 ? 1.905 -3.171 -0.068 1.00 87.31 83 VAL A O 1
ATOM 667 N N . TRP A 1 84 ? 2.115 -5.118 -1.167 1.00 87.69 84 TRP A N 1
ATOM 668 C CA . TRP A 1 84 ? 2.769 -4.577 -2.351 1.00 87.69 84 TRP A CA 1
ATOM 669 C C . TRP A 1 84 ? 1.779 -4.556 -3.499 1.00 87.69 84 TRP A C 1
ATOM 671 O O . TRP A 1 84 ? 1.175 -5.576 -3.838 1.00 87.69 84 TRP A O 1
ATOM 681 N N . VAL A 1 85 ? 1.614 -3.369 -4.070 1.00 86.31 85 VAL A N 1
ATOM 682 C CA . VAL A 1 85 ? 0.677 -3.097 -5.152 1.00 86.31 85 VAL A CA 1
ATOM 683 C C . VAL A 1 85 ? 1.498 -2.816 -6.401 1.00 86.31 85 VAL A C 1
ATOM 685 O O . VAL A 1 85 ? 1.946 -1.690 -6.612 1.00 86.31 85 VAL A O 1
ATOM 688 N N . ASP A 1 86 ? 1.735 -3.840 -7.215 1.00 87.81 86 ASP A N 1
ATOM 689 C CA . ASP A 1 86 ? 2.643 -3.780 -8.356 1.00 87.81 86 ASP A CA 1
ATOM 690 C C . ASP A 1 86 ? 1.889 -3.949 -9.688 1.00 87.81 86 ASP A C 1
ATOM 692 O O . ASP A 1 86 ? 0.771 -4.483 -9.743 1.00 87.81 86 ASP A O 1
ATOM 696 N N . PRO A 1 87 ? 2.474 -3.500 -10.812 1.00 87.06 87 PRO A N 1
ATOM 697 C CA . PRO A 1 87 ? 1.941 -3.835 -12.121 1.00 87.06 87 PRO A CA 1
ATOM 698 C C . PRO A 1 87 ? 1.742 -5.346 -12.283 1.00 87.06 87 PRO A C 1
ATOM 700 O O . PRO A 1 87 ? 2.681 -6.123 -12.145 1.00 87.06 87 PRO A O 1
ATOM 703 N N . SER A 1 88 ? 0.514 -5.753 -12.620 1.00 81.94 88 SER A N 1
ATOM 704 C CA . SER A 1 88 ? 0.086 -7.152 -12.827 1.00 81.94 88 SER A CA 1
ATOM 705 C C . SER A 1 88 ? -0.011 -8.042 -11.580 1.00 81.94 88 SER A C 1
ATOM 707 O O . SER A 1 88 ? -0.594 -9.127 -11.669 1.00 81.94 88 SER A O 1
ATOM 709 N N . GLU A 1 89 ? 0.438 -7.576 -10.416 1.00 82.75 89 GLU A N 1
ATOM 710 C CA . GLU A 1 89 ? 0.484 -8.382 -9.198 1.00 82.75 89 GLU A CA 1
ATOM 711 C C . GLU A 1 89 ? 0.154 -7.578 -7.936 1.00 82.75 89 GLU A C 1
ATOM 713 O O . GLU A 1 89 ? 0.582 -6.440 -7.769 1.00 82.75 89 GLU A O 1
ATOM 718 N N . VAL A 1 90 ? -0.567 -8.201 -7.008 1.00 81.81 90 VAL A N 1
ATOM 719 C CA . VAL A 1 90 ? -0.655 -7.744 -5.621 1.00 81.81 90 VAL A CA 1
ATOM 720 C C . VAL A 1 90 ? -0.187 -8.871 -4.728 1.00 81.81 90 VAL A C 1
ATOM 722 O O . VAL A 1 90 ? -0.631 -10.010 -4.873 1.00 81.81 90 VAL A O 1
ATOM 725 N N . CYS A 1 91 ? 0.681 -8.575 -3.772 1.00 82.56 91 CYS A N 1
ATOM 726 C CA . CYS A 1 91 ? 1.050 -9.552 -2.761 1.00 82.56 91 CYS A CA 1
ATOM 727 C C . CYS A 1 91 ? 1.012 -8.949 -1.365 1.00 82.56 91 CYS A C 1
ATOM 729 O O . CYS A 1 91 ? 1.078 -7.735 -1.191 1.00 82.56 91 CYS A O 1
ATOM 731 N N . TYR A 1 92 ? 0.878 -9.809 -0.360 1.00 85.25 92 TYR A N 1
ATOM 732 C CA . TYR A 1 92 ? 0.889 -9.381 1.032 1.00 85.25 92 TYR A CA 1
ATOM 733 C C . TYR A 1 92 ? 1.624 -10.360 1.946 1.00 85.25 92 TYR A C 1
ATOM 735 O O . TYR A 1 92 ? 1.758 -11.555 1.628 1.00 85.25 92 TYR A O 1
ATOM 743 N N . ARG A 1 93 ? 2.077 -9.825 3.081 1.00 83.44 93 ARG A N 1
ATOM 744 C CA . ARG A 1 93 ? 2.663 -10.536 4.216 1.00 83.44 93 ARG A CA 1
ATOM 745 C C . ARG A 1 93 ? 1.966 -10.134 5.506 1.00 83.44 93 ARG A C 1
ATOM 747 O O . ARG A 1 93 ? 1.740 -8.914 5.680 1.00 83.44 93 ARG A O 1
#

Secondary structure (DSSP, 8-state):
-EEEGGG-SS-SS-TTHHHHHHHHHSSTTTTGGG--TTSTTTTHHHH-EEE-SS----HHHHHHHHHTT--GGGG---SSEEEEEETTEEEE-

Radius of gyration: 12.73 Å; chains: 1; bounding box: 29×24×34 Å

Organism: Agrilus planipennis (NCBI:txid224129)

InterPro domains:
  IPR002087 Anti-proliferative protein [PF07742] (31-93)
  IPR002087 Anti-proliferative protein [PR00310] (20-49)
  IPR002087 Anti-proliferative protein [PR00310] (80-93)
  IPR002087 Anti-proliferative protein [SM00099] (13-93)
  IPR033332 BTG family [PTHR22978] (30-93)
  IPR036054 BTG-like domain superfamily [G3DSA:3.90.640.90] (28-93)
  IPR036054 BTG-like domain superfamily [SSF160696] (29-93)

Foldseek 3Di:
DKDFPVRLPDDDDQPQVSVLCNVPCVVVVQCVVQADLPCFPGNQVVQKDWAAQVRNDDPSLQVSCVVVVHGSVVSVDDNTKIWGDTNRMIDID

Sequence (93 aa):
MVVRWSVLCCSDLVNNIFVILFEYFQGFTLFEKHWFPELPARGQGYRCIRVNGLTPVDQSLEQAASKCGLSYNDLSLPTELTVWVDPSEVCYR

pLDDT: mean 76.01, std 15.95, range [40.31, 95.06]